Protein AF-A0AAV5X573-F1 (afdb_monomer)

pLDDT: mean 87.53, std 7.53, range [66.38, 95.56]

Sequence (68 aa):
MRRRVARGSKSERVAVLLRTRGREYVLRREGGHPLRDPTLEELIGKTIECEGSIHEYVLIMSRWHVVG

Solvent-accessible surface area (backbone atoms only — not comparable to full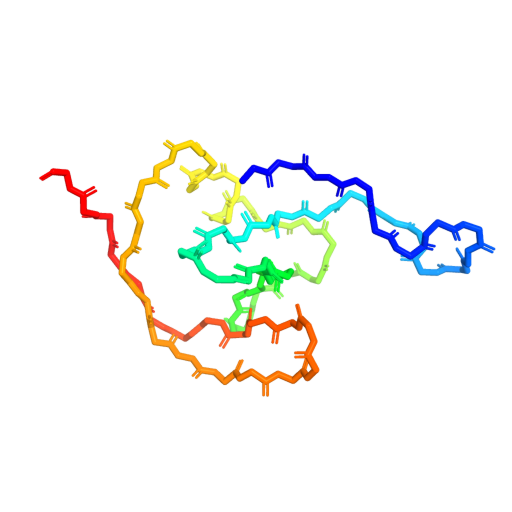-atom values): 4190 Å² total; per-residue (Å²): 68,82,44,79,41,57,79,95,46,99,69,47,41,72,39,45,39,46,77,56,100,87,50,69,23,43,53,42,49,66,96,46,53,95,82,66,41,70,73,63,58,74,46,52,84,58,51,68,52,71,43,67,52,76,56,95,55,32,34,39,32,74,48,71,48,80,56,131

Radius of gyration: 11.56 Å; Cα contacts (8 Å, |Δi|>4): 111; chains: 1; bounding box: 27×20×31 Å

Foldseek 3Di:
DWDFPPPPDPPTAIFQWDDDPPAIAREAEDVADPHDGVVSVVCVPFDKDFDADDDPRHGHTHDMDTDD

Mean predicted aligned error: 4.68 Å

Secondary structure (DSSP, 8-state):
-EEEESTTSTT-EEEEEEE-SS-EEEEEETT--SS--HHHHHTTT-EEEEEEEEETTEEEEEEEEEE-

Nearest PDB structures (foldseek):
  3tdq-assembly1_B  TM=6.065E-01  e=9.111E-01  Pseudomonas aeruginosa
  3tdq-assembly1_A  TM=6.039E-01  e=1.424E+00  Pseudomonas aeruginosa

Structure (mmCIF, N/CA/C/O backbone):
data_AF-A0AAV5X573-F1
#
_entry.id   AF-A0AAV5X573-F1
#
loop_
_atom_site.group_PDB
_atom_site.id
_atom_site.type_symbol
_atom_site.label_atom_id
_atom_site.label_alt_id
_atom_site.label_comp_id
_atom_site.label_asym_id
_atom_site.label_entity_id
_atom_site.label_seq_id
_atom_site.pdbx_PDB_ins_code
_atom_site.Cartn_x
_atom_site.Cartn_y
_atom_site.Cartn_z
_atom_site.occupancy
_atom_site.B_iso_or_equiv
_atom_site.auth_seq_id
_atom_site.auth_comp_id
_atom_site.auth_asym_id
_atom_site.auth_atom_id
_atom_site.pdbx_PDB_model_num
ATOM 1 N N . MET A 1 1 ? 2.975 -8.384 2.096 1.00 82.94 1 MET A N 1
ATOM 2 C CA . MET A 1 1 ? 3.835 -9.541 1.699 1.00 82.94 1 MET A CA 1
ATOM 3 C C . MET A 1 1 ? 5.052 -9.057 0.908 1.00 82.94 1 MET A C 1
ATOM 5 O O . MET A 1 1 ? 4.993 -7.934 0.431 1.00 82.94 1 MET A O 1
ATOM 9 N N . ARG A 1 2 ? 6.128 -9.846 0.740 1.00 83.88 2 ARG A N 1
ATOM 10 C CA . ARG A 1 2 ? 7.273 -9.480 -0.131 1.00 83.88 2 ARG A CA 1
ATOM 11 C C . ARG A 1 2 ? 7.097 -10.059 -1.540 1.00 83.88 2 ARG A C 1
ATOM 13 O O . ARG A 1 2 ? 6.735 -11.225 -1.668 1.00 83.88 2 ARG A O 1
ATOM 20 N N . ARG A 1 3 ? 7.395 -9.284 -2.587 1.00 84.19 3 ARG A N 1
ATOM 21 C CA . ARG A 1 3 ? 7.473 -9.778 -3.977 1.00 84.19 3 ARG A CA 1
ATOM 22 C C . ARG A 1 3 ? 8.538 -9.020 -4.770 1.00 84.19 3 ARG A C 1
ATOM 24 O O . ARG A 1 3 ? 8.777 -7.842 -4.515 1.00 84.19 3 ARG A O 1
ATOM 31 N N . ARG A 1 4 ? 9.168 -9.687 -5.744 1.00 81.06 4 ARG A N 1
ATOM 32 C CA . ARG A 1 4 ? 9.967 -9.002 -6.771 1.00 81.06 4 ARG A CA 1
ATOM 33 C C . ARG A 1 4 ? 9.065 -8.223 -7.719 1.00 81.06 4 ARG A C 1
ATOM 35 O O . ARG A 1 4 ? 8.108 -8.777 -8.253 1.00 81.06 4 ARG A O 1
ATOM 42 N N . VAL A 1 5 ? 9.401 -6.962 -7.941 1.00 80.12 5 VAL A N 1
ATOM 43 C CA . VAL A 1 5 ? 8.710 -6.064 -8.874 1.00 80.12 5 VAL A CA 1
ATOM 44 C C . VAL A 1 5 ? 9.671 -5.580 -9.954 1.00 80.12 5 VAL A C 1
ATOM 46 O O . VAL A 1 5 ? 10.883 -5.654 -9.763 1.00 80.12 5 VAL A O 1
ATOM 49 N N . ALA A 1 6 ? 9.122 -5.088 -11.072 1.00 74.38 6 ALA A N 1
ATOM 50 C CA . ALA A 1 6 ? 9.87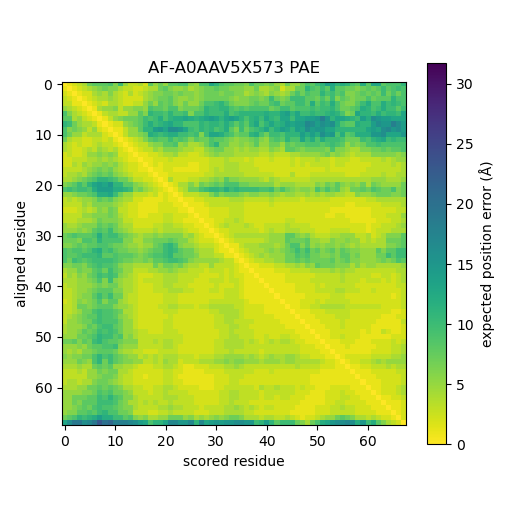1 -4.523 -12.201 1.00 74.38 6 ALA A CA 1
ATOM 51 C C . ALA A 1 6 ? 10.927 -5.480 -12.799 1.00 74.38 6 ALA A C 1
ATOM 53 O O . ALA A 1 6 ? 12.049 -5.076 -13.111 1.00 74.38 6 ALA A O 1
ATOM 54 N N . ARG A 1 7 ? 10.553 -6.762 -12.934 1.00 75.56 7 ARG A N 1
ATOM 55 C CA . ARG A 1 7 ? 11.421 -7.851 -13.407 1.00 75.56 7 ARG A CA 1
ATOM 56 C C . ARG A 1 7 ? 12.043 -7.525 -14.771 1.00 75.56 7 ARG A C 1
ATOM 58 O O . ARG A 1 7 ? 11.324 -7.136 -15.686 1.00 75.56 7 ARG A O 1
ATOM 65 N N . GLY A 1 8 ? 13.355 -7.713 -14.905 1.00 71.62 8 GLY A N 1
ATOM 66 C CA . GLY A 1 8 ? 14.100 -7.461 -16.145 1.00 71.62 8 GLY A CA 1
ATOM 67 C C . GLY A 1 8 ? 14.439 -5.990 -16.411 1.00 71.62 8 GLY A C 1
ATOM 68 O O . GLY A 1 8 ? 14.967 -5.675 -17.473 1.00 71.62 8 GLY A O 1
ATOM 69 N N . SER A 1 9 ? 14.165 -5.085 -15.464 1.00 79.31 9 SER A N 1
ATOM 70 C CA . SER A 1 9 ? 14.517 -3.664 -15.563 1.00 79.31 9 SER A CA 1
ATOM 71 C C . SER A 1 9 ? 15.596 -3.274 -14.548 1.00 79.31 9 SER A C 1
ATOM 73 O O . SER A 1 9 ? 15.796 -3.951 -13.540 1.00 79.31 9 SER A O 1
ATOM 75 N N . LYS A 1 10 ? 16.235 -2.112 -14.749 1.00 69.44 10 LYS A N 1
ATOM 76 C CA . LYS A 1 10 ? 17.157 -1.510 -13.761 1.00 69.44 10 LYS A CA 1
ATOM 77 C C . LYS A 1 10 ? 16.503 -1.248 -12.395 1.00 69.44 10 LYS A C 1
ATOM 79 O O . LYS A 1 10 ? 17.205 -1.025 -11.416 1.00 69.44 10 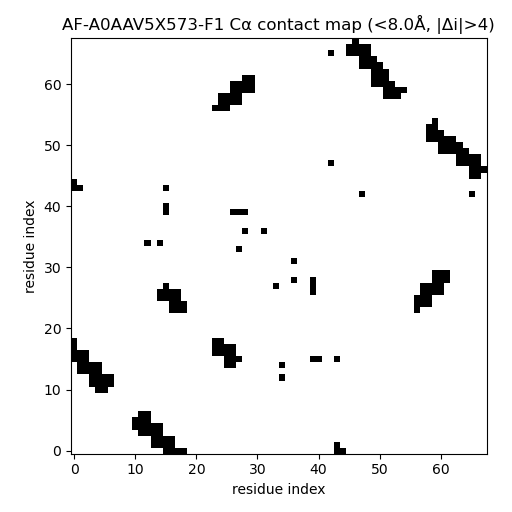LYS A O 1
ATOM 84 N N . SER A 1 11 ? 15.173 -1.253 -12.327 1.00 66.38 11 SER A N 1
ATOM 85 C CA . SER A 1 11 ? 14.401 -1.045 -11.103 1.00 66.38 11 SER A CA 1
ATOM 86 C C . SER A 1 11 ? 13.916 -2.351 -10.468 1.00 66.38 11 SER A C 1
ATOM 88 O O . SER A 1 11 ? 13.108 -2.293 -9.536 1.00 66.38 11 SER A O 1
ATOM 90 N N . GLU A 1 12 ? 14.391 -3.512 -10.945 1.00 81.88 12 GLU A N 1
ATOM 91 C CA . GLU A 1 12 ? 14.073 -4.804 -10.337 1.00 81.88 12 GLU A CA 1
ATOM 92 C C . GLU A 1 12 ? 14.508 -4.825 -8.868 1.00 81.88 12 GLU A C 1
ATOM 94 O O . GLU A 1 12 ? 15.675 -4.611 -8.537 1.00 81.88 12 GLU A O 1
ATOM 99 N N . ARG A 1 13 ? 13.558 -5.084 -7.966 1.00 80.25 13 ARG A N 1
ATOM 100 C CA . ARG A 1 13 ? 13.822 -5.153 -6.522 1.00 80.25 13 ARG A CA 1
ATOM 101 C C . ARG A 1 13 ? 12.754 -5.932 -5.776 1.00 80.25 13 ARG A C 1
ATOM 103 O O . ARG A 1 13 ? 11.645 -6.130 -6.272 1.00 80.25 13 ARG A O 1
ATOM 110 N N . VAL A 1 14 ? 13.080 -6.335 -4.551 1.00 81.00 14 VAL A N 1
ATOM 111 C CA . VAL A 1 14 ? 12.096 -6.840 -3.589 1.00 81.00 14 VAL A CA 1
ATOM 112 C C . VAL A 1 14 ? 11.339 -5.651 -2.999 1.00 81.00 14 VAL A C 1
ATOM 114 O O . VAL A 1 14 ? 11.956 -4.710 -2.510 1.00 81.00 14 VAL A O 1
ATOM 117 N N . ALA A 1 15 ? 10.011 -5.695 -3.054 1.00 84.75 15 ALA A N 1
ATOM 118 C CA . ALA A 1 15 ? 9.130 -4.681 -2.492 1.00 84.75 15 ALA A CA 1
ATOM 119 C C . ALA A 1 15 ? 8.106 -5.309 -1.539 1.00 84.75 15 ALA A C 1
ATOM 121 O O . ALA A 1 15 ? 7.721 -6.476 -1.687 1.00 84.75 15 ALA A O 1
ATOM 122 N N . VAL A 1 16 ? 7.657 -4.515 -0.567 1.00 89.12 16 VAL A N 1
ATOM 123 C CA . VAL A 1 16 ? 6.499 -4.848 0.265 1.00 89.12 16 VAL A CA 1
ATOM 124 C C . VAL A 1 16 ? 5.240 -4.496 -0.522 1.00 89.12 16 VAL A C 1
ATOM 126 O O . VAL A 1 16 ? 5.127 -3.405 -1.069 1.00 89.12 16 VAL A O 1
ATOM 129 N N . LEU A 1 17 ? 4.310 -5.442 -0.611 1.00 91.31 17 LEU A N 1
ATOM 130 C CA . LEU A 1 17 ? 3.014 -5.278 -1.259 1.00 91.31 17 LEU A CA 1
ATOM 131 C C . LEU A 1 17 ? 1.894 -5.204 -0.223 1.00 91.31 17 LEU A C 1
ATOM 133 O O . LEU A 1 17 ? 1.828 -6.063 0.671 1.00 91.31 17 LEU A O 1
ATOM 137 N N . LEU A 1 18 ? 0.990 -4.244 -0.422 1.00 91.06 18 LEU A N 1
ATOM 138 C CA . LEU A 1 18 ? -0.330 -4.190 0.195 1.00 91.06 18 LEU A CA 1
ATOM 139 C C . LEU A 1 18 ? -1.337 -4.858 -0.744 1.00 91.06 18 LEU A C 1
ATOM 141 O O . LEU A 1 18 ? -1.515 -4.429 -1.884 1.00 91.06 18 LEU A O 1
ATOM 145 N N . ARG A 1 19 ? -2.000 -5.912 -0.265 1.00 92.44 19 ARG A N 1
ATOM 146 C CA . ARG A 1 19 ? -3.061 -6.599 -1.005 1.00 92.44 19 ARG A CA 1
ATOM 147 C C . ARG A 1 19 ? -4.410 -6.134 -0.476 1.00 92.44 19 ARG A C 1
ATOM 149 O O . ARG A 1 19 ? -4.707 -6.334 0.696 1.00 92.44 19 ARG A O 1
ATOM 156 N N . THR A 1 20 ? -5.218 -5.550 -1.349 1.00 88.00 20 THR A N 1
ATOM 157 C CA . THR A 1 20 ? -6.618 -5.200 -1.073 1.00 88.00 20 THR A CA 1
ATOM 158 C C . THR A 1 20 ? -7.549 -6.225 -1.727 1.00 88.00 20 THR A C 1
ATOM 160 O O . THR A 1 20 ? -7.083 -7.139 -2.409 1.00 88.00 20 THR A O 1
ATOM 163 N N . ARG A 1 21 ? -8.872 -6.080 -1.561 1.00 86.62 21 ARG A N 1
ATOM 164 C CA . ARG A 1 21 ? -9.858 -6.986 -2.185 1.00 86.62 21 ARG A CA 1
ATOM 165 C C . ARG A 1 21 ? -9.804 -7.002 -3.717 1.00 86.62 21 ARG A C 1
ATOM 167 O O . ARG A 1 21 ? -10.143 -8.018 -4.306 1.00 86.62 21 ARG A O 1
ATOM 174 N N . GLY A 1 22 ? -9.400 -5.901 -4.353 1.00 84.56 22 GLY A N 1
ATOM 175 C CA . GLY A 1 22 ? -9.416 -5.786 -5.816 1.00 84.56 22 GLY A CA 1
ATOM 176 C C . GLY A 1 22 ? -8.049 -5.610 -6.469 1.00 84.56 22 GLY A C 1
ATOM 177 O O . GLY A 1 22 ? -7.927 -5.832 -7.669 1.00 84.56 22 GLY A O 1
ATOM 178 N N . ARG A 1 23 ? -7.036 -5.142 -5.725 1.00 89.50 23 ARG A N 1
ATOM 179 C CA . ARG A 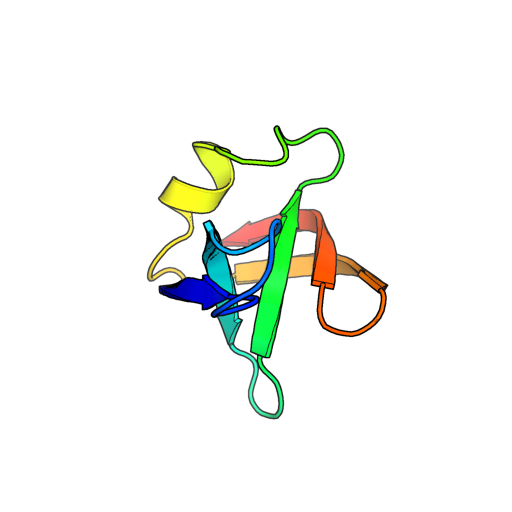1 23 ? -5.763 -4.681 -6.307 1.00 89.50 23 ARG A CA 1
ATOM 180 C C . ARG A 1 23 ? -4.595 -4.872 -5.346 1.00 89.50 23 ARG A C 1
ATOM 182 O O . ARG A 1 23 ? -4.774 -4.866 -4.125 1.00 89.50 23 ARG A O 1
ATOM 189 N N . GLU A 1 24 ? -3.400 -4.977 -5.906 1.00 92.44 24 GLU A N 1
ATOM 190 C CA . GLU A 1 24 ? -2.146 -4.997 -5.159 1.00 92.44 24 GLU A CA 1
ATOM 191 C C . GLU A 1 24 ? -1.365 -3.713 -5.426 1.00 92.44 24 GLU A C 1
ATOM 193 O O . GLU A 1 24 ? -1.268 -3.267 -6.569 1.00 92.44 24 GLU A O 1
ATOM 198 N N . TYR A 1 25 ? -0.788 -3.147 -4.370 1.00 92.25 25 TYR A N 1
ATOM 199 C CA . TYR A 1 25 ? 0.030 -1.946 -4.444 1.00 92.25 25 TYR A CA 1
ATOM 200 C C . TYR A 1 25 ? 1.419 -2.218 -3.889 1.00 92.25 25 TYR A C 1
ATOM 202 O O . TYR A 1 25 ? 1.561 -2.861 -2.848 1.00 92.25 25 TYR A O 1
ATOM 210 N N . VAL A 1 26 ? 2.448 -1.683 -4.544 1.00 92.19 26 VAL A N 1
ATOM 211 C CA . VAL A 1 26 ? 3.760 -1.512 -3.917 1.00 92.19 26 VAL A CA 1
ATOM 212 C C . VAL A 1 26 ? 3.603 -0.504 -2.796 1.00 92.19 26 VAL A C 1
ATOM 214 O O . VAL A 1 26 ? 3.282 0.655 -3.036 1.00 92.19 26 VAL A O 1
ATOM 217 N N . LEU A 1 27 ? 3.821 -0.962 -1.573 1.00 91.88 27 LEU A N 1
ATOM 218 C CA . LEU A 1 27 ? 3.703 -0.141 -0.388 1.00 91.88 27 LEU A CA 1
ATOM 219 C C . LEU A 1 27 ? 5.017 0.608 -0.162 1.00 91.88 27 LEU A C 1
ATOM 221 O O . LEU A 1 27 ? 6.099 0.015 -0.144 1.00 91.88 27 LEU A O 1
ATOM 225 N N . ARG A 1 28 ? 4.909 1.921 0.009 1.00 93.00 28 ARG A N 1
ATOM 226 C CA . ARG A 1 28 ? 5.977 2.813 0.453 1.00 93.00 28 ARG A CA 1
ATOM 227 C C . ARG A 1 28 ? 5.462 3.657 1.605 1.00 93.00 28 ARG A C 1
ATOM 229 O O . ARG A 1 28 ? 4.263 3.877 1.711 1.00 93.00 28 ARG A O 1
ATOM 236 N N . ARG A 1 29 ? 6.371 4.157 2.433 1.00 93.12 29 ARG A N 1
ATOM 237 C CA . ARG A 1 29 ? 6.061 5.111 3.493 1.00 93.12 29 ARG A CA 1
ATOM 238 C C . ARG A 1 29 ? 6.576 6.490 3.107 1.00 93.12 29 ARG A C 1
ATOM 240 O O . ARG A 1 29 ? 7.667 6.606 2.547 1.00 93.12 29 ARG A O 1
ATOM 247 N N . GLU A 1 30 ? 5.805 7.521 3.409 1.00 92.00 30 GLU A N 1
ATOM 248 C CA . GLU A 1 30 ? 6.245 8.906 3.286 1.00 92.00 30 GLU A CA 1
ATOM 249 C C . GLU A 1 30 ? 7.474 9.150 4.180 1.00 92.00 30 GLU A C 1
ATOM 251 O O . GLU A 1 30 ? 7.503 8.762 5.349 1.00 92.00 30 GLU A O 1
ATOM 256 N N . GLY A 1 31 ? 8.547 9.697 3.600 1.00 86.75 31 GLY A N 1
ATOM 257 C CA . GLY A 1 31 ? 9.843 9.845 4.277 1.00 86.75 31 GLY A CA 1
ATOM 258 C C . GLY A 1 31 ? 10.585 8.528 4.571 1.00 86.75 31 GLY A C 1
ATOM 259 O O . GLY A 1 31 ? 11.654 8.552 5.177 1.00 86.75 31 GLY A O 1
ATOM 260 N N . GLY A 1 32 ? 10.048 7.376 4.154 1.00 84.31 32 GLY A N 1
ATOM 261 C CA . GLY A 1 32 ? 10.693 6.073 4.291 1.00 84.31 32 GLY A CA 1
ATOM 262 C C . GLY A 1 32 ? 11.812 5.868 3.271 1.00 84.31 32 GLY A C 1
ATOM 263 O O . GLY A 1 32 ? 11.778 6.389 2.153 1.00 84.31 32 GLY A O 1
ATOM 264 N N . HIS A 1 33 ? 12.819 5.075 3.634 1.00 82.25 33 HIS A N 1
ATOM 265 C CA . HIS A 1 33 ? 13.937 4.815 2.736 1.00 82.25 33 HIS A CA 1
ATOM 266 C C . HIS A 1 33 ? 13.489 3.939 1.540 1.00 82.25 33 HIS A C 1
ATOM 268 O O . HIS A 1 33 ? 12.859 2.893 1.720 1.00 82.25 33 HIS A O 1
ATOM 274 N N . PRO A 1 34 ? 13.817 4.319 0.288 1.00 72.19 34 PRO A N 1
ATOM 275 C CA . PRO A 1 34 ? 13.156 3.796 -0.912 1.00 72.19 34 PRO A CA 1
ATOM 276 C C . PRO A 1 34 ? 13.424 2.314 -1.215 1.00 72.19 34 PRO A C 1
ATOM 278 O O . PRO A 1 34 ? 12.691 1.730 -2.021 1.00 72.19 34 PRO A O 1
ATOM 281 N N . LEU A 1 35 ? 14.468 1.719 -0.624 1.00 71.44 35 LEU A N 1
ATOM 282 C CA . LEU A 1 35 ? 14.891 0.328 -0.863 1.00 71.44 35 LEU A CA 1
ATOM 283 C C . LEU A 1 35 ? 14.705 -0.602 0.340 1.00 71.44 35 LEU A C 1
ATOM 285 O O . LEU A 1 35 ? 14.577 -1.808 0.153 1.00 71.44 35 LEU A O 1
ATOM 289 N N . ARG A 1 36 ? 14.745 -0.060 1.555 1.00 78.00 36 ARG A N 1
ATOM 290 C CA . ARG A 1 36 ? 14.709 -0.815 2.812 1.00 78.00 36 ARG A CA 1
ATOM 291 C C . ARG A 1 36 ? 14.049 0.062 3.849 1.00 78.00 36 ARG A C 1
ATOM 293 O O . ARG A 1 36 ? 14.613 1.096 4.174 1.00 78.00 36 ARG A O 1
ATOM 300 N N . ASP A 1 37 ? 12.890 -0.343 4.334 1.00 86.25 37 ASP A N 1
ATOM 301 C CA . ASP A 1 37 ? 12.157 0.386 5.362 1.00 86.25 37 ASP A CA 1
ATOM 302 C C . ASP A 1 37 ? 11.741 -0.620 6.442 1.00 86.25 37 ASP A C 1
ATOM 304 O O . ASP A 1 37 ? 10.760 -1.340 6.237 1.00 86.25 37 ASP A O 1
ATOM 308 N N . PRO A 1 38 ? 12.492 -0.717 7.559 1.00 88.19 38 PRO A N 1
ATOM 309 C CA . PRO A 1 38 ? 12.210 -1.672 8.632 1.00 88.19 38 PRO A CA 1
ATOM 310 C C . PRO A 1 38 ? 10.765 -1.591 9.131 1.00 88.19 38 PRO A C 1
ATOM 312 O O . PRO A 1 38 ? 10.134 -2.617 9.366 1.00 88.19 38 PRO A O 1
ATOM 315 N N . THR A 1 39 ? 10.196 -0.385 9.171 1.00 89.31 39 THR A N 1
ATOM 316 C CA . THR A 1 39 ? 8.801 -0.164 9.553 1.00 89.31 39 THR A CA 1
ATOM 317 C C . THR A 1 39 ? 7.830 -0.871 8.607 1.00 89.31 39 THR A C 1
ATOM 319 O O . THR A 1 39 ? 6.881 -1.494 9.066 1.00 89.31 39 THR A O 1
ATOM 322 N N . LEU A 1 40 ? 8.063 -0.840 7.288 1.00 89.69 40 LEU A N 1
ATOM 323 C CA . LEU A 1 40 ? 7.236 -1.596 6.337 1.00 89.69 40 LEU A CA 1
ATOM 324 C C . LEU A 1 40 ? 7.454 -3.104 6.458 1.00 89.69 40 LEU A C 1
ATOM 326 O O . LEU A 1 40 ? 6.530 -3.883 6.217 1.00 89.69 40 LEU A O 1
ATOM 330 N N . GLU A 1 41 ? 8.669 -3.523 6.808 1.00 89.19 41 GLU A N 1
ATOM 331 C CA . GLU A 1 41 ? 8.984 -4.934 7.004 1.00 89.19 41 GLU A CA 1
ATOM 332 C C . GLU A 1 41 ? 8.225 -5.529 8.199 1.00 89.19 41 GLU A C 1
ATOM 334 O O . GLU A 1 41 ? 7.720 -6.647 8.100 1.00 89.19 41 GLU A O 1
ATOM 339 N N . GLU A 1 42 ? 8.042 -4.766 9.276 1.00 91.44 42 GLU A N 1
ATOM 340 C CA . GLU A 1 42 ? 7.254 -5.162 10.454 1.00 91.44 42 GLU A CA 1
ATOM 341 C C . GLU A 1 42 ? 5.745 -5.295 10.188 1.00 91.44 42 GLU A C 1
ATOM 343 O O . GLU A 1 42 ? 5.030 -5.944 10.958 1.00 91.44 42 GLU A O 1
ATOM 348 N N . LEU A 1 43 ? 5.239 -4.694 9.106 1.00 91.81 43 LEU A N 1
ATOM 349 C CA . LEU A 1 43 ? 3.834 -4.803 8.691 1.00 91.81 43 LEU A CA 1
ATOM 350 C C . LEU A 1 43 ? 3.565 -6.048 7.839 1.00 91.81 43 LEU A C 1
ATOM 352 O O . LEU A 1 43 ? 2.416 -6.352 7.511 1.00 91.81 43 LEU A O 1
ATOM 356 N N . ILE A 1 44 ? 4.602 -6.793 7.451 1.00 91.69 44 ILE A N 1
ATOM 357 C CA . ILE A 1 44 ? 4.432 -7.988 6.628 1.00 91.69 44 ILE A CA 1
ATOM 358 C C . ILE A 1 44 ? 3.623 -9.037 7.393 1.00 91.69 44 ILE A C 1
ATOM 360 O O . ILE A 1 44 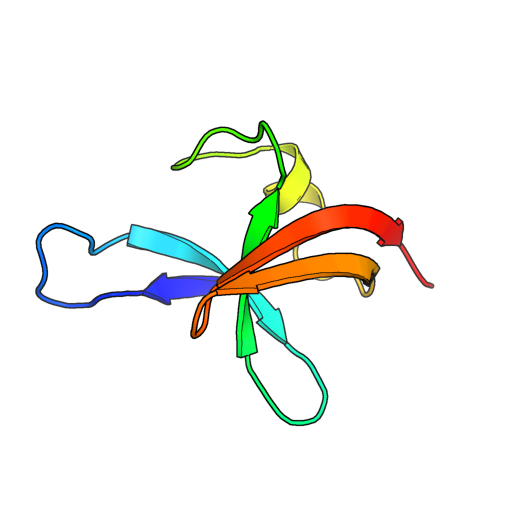? 3.995 -9.471 8.475 1.00 91.69 44 ILE A O 1
ATOM 364 N N . GLY A 1 45 ? 2.530 -9.483 6.771 1.00 91.75 45 GLY A N 1
ATOM 365 C CA . GLY A 1 45 ? 1.635 -10.490 7.344 1.00 91.75 45 GLY A CA 1
ATOM 366 C C . GLY A 1 45 ? 0.546 -9.901 8.240 1.00 91.75 45 GLY A C 1
ATOM 367 O O . GLY A 1 45 ? -0.376 -10.624 8.594 1.00 91.75 45 GLY A O 1
ATOM 368 N N . LYS A 1 46 ? 0.609 -8.602 8.548 1.00 93.88 46 LYS A N 1
ATOM 369 C CA . LYS A 1 46 ? -0.432 -7.891 9.290 1.00 93.88 46 LYS A CA 1
ATOM 370 C C . LYS A 1 46 ? -1.499 -7.350 8.342 1.00 93.88 46 LYS A C 1
ATOM 372 O O . LYS A 1 46 ? -1.215 -7.044 7.179 1.00 93.88 46 LYS A O 1
ATOM 377 N N . THR A 1 47 ? -2.710 -7.194 8.862 1.00 93.81 47 THR A N 1
ATOM 378 C CA . THR A 1 47 ? -3.743 -6.371 8.232 1.00 93.81 47 THR A CA 1
ATOM 379 C C . THR A 1 47 ? -3.580 -4.953 8.764 1.00 93.81 47 THR A C 1
ATOM 381 O O . THR A 1 47 ? -3.369 -4.753 9.959 1.00 93.81 47 THR A O 1
ATOM 384 N N . ILE A 1 48 ? -3.612 -3.967 7.876 1.00 94.62 48 ILE A N 1
ATOM 385 C CA . ILE A 1 48 ? -3.490 -2.559 8.246 1.00 94.62 48 ILE A CA 1
ATOM 386 C C . ILE A 1 48 ? -4.607 -1.764 7.590 1.00 94.62 48 ILE A C 1
ATOM 388 O O . ILE A 1 48 ? -5.032 -2.087 6.478 1.00 94.62 48 ILE A O 1
ATOM 392 N N . GLU A 1 49 ? -5.013 -0.698 8.260 1.00 95.00 49 GLU A N 1
ATOM 393 C CA . GLU A 1 49 ? -5.720 0.414 7.644 1.00 95.00 49 GLU A CA 1
ATOM 394 C C . GLU A 1 49 ? -4.740 1.572 7.503 1.00 95.00 49 GLU A C 1
ATOM 396 O O . GLU A 1 49 ? -3.938 1.846 8.402 1.00 95.00 49 GLU A O 1
ATOM 401 N N . CYS A 1 50 ? -4.754 2.224 6.344 1.00 94.62 50 CYS A N 1
ATOM 402 C CA . CYS A 1 50 ? -3.778 3.250 6.030 1.00 94.62 50 CYS A CA 1
ATOM 403 C C . CYS A 1 50 ? -4.324 4.339 5.111 1.00 94.62 50 CYS A C 1
ATOM 405 O O . CYS A 1 50 ? -5.152 4.080 4.239 1.00 94.62 50 CYS A O 1
ATOM 407 N N . GLU A 1 51 ? -3.776 5.538 5.270 1.00 95.38 51 GLU A N 1
ATOM 408 C CA . GLU A 1 51 ? -4.021 6.706 4.430 1.00 95.38 51 GLU A CA 1
ATOM 409 C C . GLU A 1 51 ? -2.755 7.049 3.640 1.00 95.38 51 GLU A C 1
ATOM 411 O O . GLU A 1 51 ? -1.627 6.796 4.082 1.00 95.38 51 GLU A O 1
ATO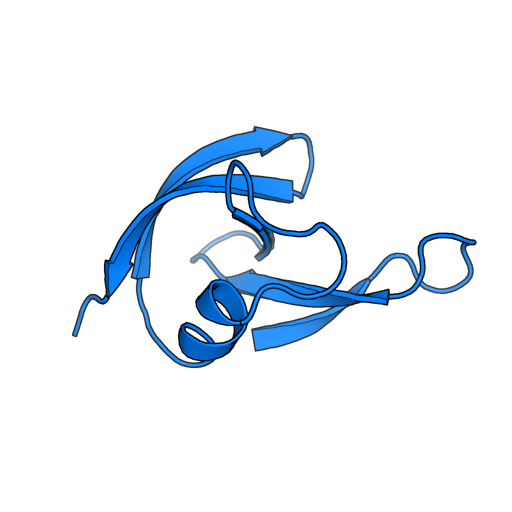M 416 N N . GLY A 1 52 ? -2.935 7.630 2.456 1.00 94.7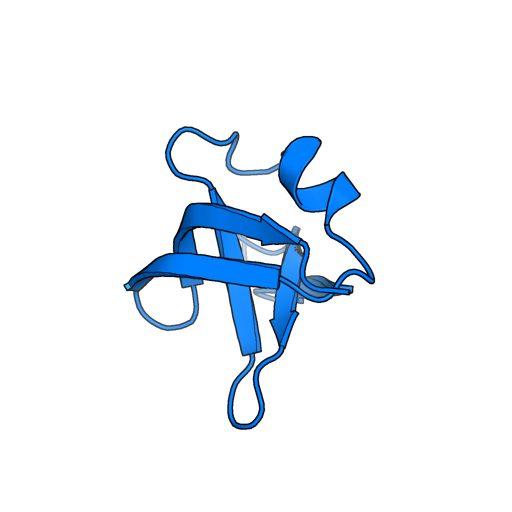5 52 GLY A N 1
ATOM 417 C CA . GLY A 1 52 ? -1.823 7.995 1.591 1.00 94.75 52 GLY A CA 1
ATOM 418 C C . GLY A 1 52 ? -2.252 8.368 0.178 1.00 94.75 52 GLY A C 1
ATOM 419 O O . GLY A 1 52 ? -3.442 8.446 -0.130 1.00 94.75 52 GLY A O 1
ATOM 420 N N . SER A 1 53 ? -1.266 8.566 -0.694 1.00 95.38 53 SER A N 1
ATOM 421 C CA . SER A 1 53 ? -1.476 8.824 -2.118 1.00 95.38 53 SER A CA 1
ATOM 422 C C . SER A 1 53 ? -1.145 7.594 -2.960 1.00 95.38 53 SER A C 1
ATOM 424 O O . SER A 1 53 ? -0.202 6.848 -2.687 1.00 95.38 53 SER A O 1
ATOM 426 N N . ILE A 1 54 ? -1.925 7.379 -4.018 1.00 93.75 54 ILE A N 1
ATOM 427 C CA . ILE A 1 54 ? -1.661 6.337 -5.011 1.00 93.75 54 ILE A CA 1
ATOM 428 C C . ILE A 1 54 ? -1.045 6.990 -6.244 1.00 93.75 54 ILE A C 1
ATOM 430 O O . ILE A 1 54 ? -1.632 7.890 -6.839 1.00 93.75 54 ILE A O 1
ATOM 434 N N . HIS A 1 55 ? 0.112 6.482 -6.653 1.00 91.06 55 HIS A N 1
ATOM 435 C CA . HIS A 1 55 ? 0.772 6.819 -7.907 1.00 91.06 55 HIS A CA 1
ATOM 436 C C . HIS A 1 55 ? 0.935 5.536 -8.721 1.00 91.06 55 HIS A C 1
ATOM 438 O O . HIS A 1 55 ? 1.752 4.679 -8.385 1.00 91.06 55 HIS A O 1
ATOM 444 N N . GLU A 1 56 ? 0.124 5.386 -9.771 1.00 89.50 56 GLU A N 1
ATOM 445 C CA . GLU A 1 56 ? 0.005 4.154 -10.561 1.00 89.50 56 GLU A CA 1
ATOM 446 C C . GLU A 1 56 ? -0.299 2.922 -9.682 1.00 89.50 56 GLU A C 1
ATOM 448 O O . GLU A 1 56 ? -1.410 2.763 -9.178 1.00 89.50 56 GLU A O 1
ATOM 453 N N . TYR A 1 57 ? 0.694 2.054 -9.484 1.00 88.56 57 TYR A N 1
ATOM 454 C CA . TYR A 1 57 ? 0.626 0.834 -8.681 1.00 88.56 57 TYR A CA 1
ATOM 455 C C . TYR A 1 57 ? 1.360 0.972 -7.337 1.00 88.56 57 TYR A C 1
ATOM 457 O O . TYR A 1 57 ? 1.540 -0.015 -6.625 1.00 88.56 57 TYR A O 1
ATOM 465 N N . VAL A 1 58 ? 1.810 2.177 -6.982 1.00 91.62 58 VAL A N 1
ATOM 466 C CA . VAL A 1 5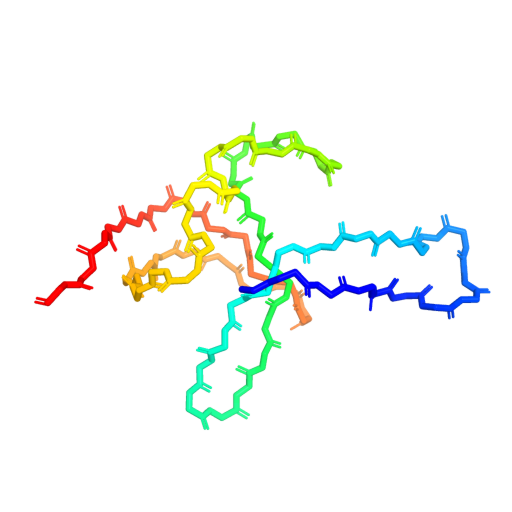8 ? 2.519 2.475 -5.734 1.00 91.62 58 VAL A CA 1
ATOM 467 C C . VAL A 1 58 ? 1.587 3.229 -4.793 1.00 91.62 58 VAL A C 1
ATOM 469 O O . VAL A 1 58 ? 1.072 4.283 -5.150 1.00 91.62 58 VAL A O 1
ATOM 472 N N . LEU A 1 59 ? 1.401 2.718 -3.578 1.00 93.69 59 LEU A N 1
ATOM 473 C CA . LEU A 1 59 ? 0.744 3.434 -2.489 1.00 93.69 59 LEU A CA 1
ATOM 474 C C . LEU A 1 59 ? 1.822 4.028 -1.579 1.00 93.69 59 LEU A C 1
ATOM 476 O O . LEU A 1 59 ? 2.588 3.285 -0.960 1.00 93.69 59 LEU A O 1
ATOM 480 N N . ILE A 1 60 ? 1.886 5.356 -1.513 1.00 94.06 60 ILE A N 1
ATOM 481 C CA . ILE A 1 60 ? 2.744 6.102 -0.592 1.00 94.06 60 ILE A CA 1
ATOM 482 C C . ILE A 1 60 ? 1.908 6.439 0.637 1.00 94.06 60 ILE A C 1
ATOM 484 O O . ILE A 1 60 ? 1.057 7.321 0.615 1.00 94.06 60 ILE A O 1
ATOM 488 N N . MET A 1 61 ? 2.142 5.686 1.698 1.00 94.75 61 MET A N 1
ATOM 489 C CA . MET A 1 61 ? 1.412 5.739 2.951 1.00 94.75 61 MET A CA 1
ATOM 490 C C . MET A 1 61 ? 1.978 6.820 3.873 1.00 94.75 61 MET A C 1
ATOM 492 O O . MET A 1 61 ? 3.175 6.807 4.166 1.00 94.75 61 MET A O 1
ATOM 496 N N . SER A 1 62 ? 1.122 7.711 4.363 1.00 94.94 62 SER A N 1
ATOM 497 C CA . SER A 1 62 ? 1.482 8.767 5.321 1.00 94.94 62 SER A CA 1
ATOM 498 C C . SER A 1 62 ? 1.052 8.422 6.749 1.00 94.94 62 SER A C 1
ATOM 500 O O . SER A 1 62 ? 1.732 8.785 7.709 1.00 94.94 62 SER A O 1
ATOM 502 N N . ARG A 1 63 ? -0.045 7.670 6.908 1.00 93.56 63 ARG A N 1
ATOM 503 C CA . ARG A 1 63 ? -0.562 7.205 8.205 1.00 93.56 63 ARG A CA 1
ATOM 504 C C . ARG A 1 63 ? -1.050 5.772 8.110 1.00 93.56 63 ARG A C 1
ATOM 506 O O . ARG A 1 63 ? -1.572 5.362 7.077 1.00 93.56 63 ARG A O 1
ATOM 513 N N . TRP A 1 64 ? -0.892 5.013 9.188 1.00 95.44 64 TRP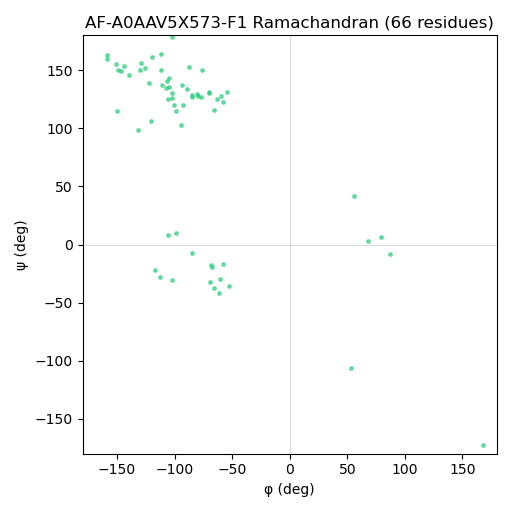 A N 1
ATOM 514 C CA . TRP A 1 64 ? -1.399 3.648 9.272 1.00 95.44 64 TRP A CA 1
ATOM 515 C C . TRP A 1 64 ? -1.566 3.186 10.706 1.00 95.44 64 TRP A C 1
ATOM 517 O O . TRP A 1 64 ? -0.918 3.693 11.621 1.00 95.44 64 TRP A O 1
ATOM 527 N N . HIS A 1 65 ? -2.394 2.165 10.871 1.00 95.56 65 HIS A N 1
ATOM 528 C CA . HIS A 1 65 ? -2.465 1.379 12.088 1.00 95.56 65 HIS A CA 1
ATOM 529 C C . HIS A 1 65 ? -2.731 -0.087 11.745 1.00 95.56 65 HIS A C 1
ATOM 531 O O . HIS A 1 65 ? -3.265 -0.422 10.686 1.00 95.56 65 HIS A O 1
ATOM 537 N N . VAL A 1 66 ? -2.293 -0.978 12.630 1.00 94.94 66 VAL A N 1
ATOM 538 C CA . VAL A 1 66 ? -2.555 -2.412 12.498 1.00 94.94 66 VAL A CA 1
ATOM 539 C C . VAL A 1 66 ? -3.976 -2.678 12.978 1.00 94.94 66 VAL A C 1
ATOM 541 O O . VAL A 1 66 ? -4.322 -2.283 14.088 1.00 94.94 66 VAL A O 1
ATOM 544 N N . VAL A 1 67 ? -4.766 -3.356 12.151 1.00 92.69 67 VAL A N 1
ATOM 545 C CA . VAL A 1 67 ? -6.097 -3.857 12.510 1.00 92.69 67 VAL A CA 1
ATOM 546 C C . VAL A 1 67 ? -6.001 -5.351 12.797 1.00 92.69 67 VAL A C 1
ATOM 548 O O . VAL A 1 67 ? -5.397 -6.105 12.025 1.00 92.69 67 VAL A O 1
ATOM 551 N N . GLY A 1 68 ? -6.554 -5.745 13.943 1.00 70.00 68 GLY A N 1
ATOM 552 C CA . GLY A 1 68 ? -6.625 -7.116 14.441 1.00 70.00 68 GLY A CA 1
ATOM 553 C C . GLY A 1 68 ? -8.069 -7.516 14.651 1.00 70.00 68 GLY A C 1
ATOM 554 O O . GLY A 1 68 ? -8.766 -6.754 15.354 1.00 70.00 68 GLY A O 1
#